Protein AF-A0A6G4XH71-F1 (afdb_monomer)

pLDDT: mean 93.02, std 7.17, range [58.5, 98.44]

Mean predicted aligned error: 3.57 Å

Secondary structure (DSSP, 8-state):
-B-SS--SPPPPPPP-SSPPPHHHHHHHHHHHTSGGGGG--TTHHHHHHHHHHHHHTGGG--HHHHHHHHHHHHHTT-SHHHHHHTT--BTTS---

Foldseek 3Di:
DFEQFDPDDDDDQDDDPDDQDPQLVVQLVVLCGGRLVVVDDPVLSVLSNLLSVLVVCPPVDDPVSVVSNVVSCLVSCVDPVSCVVVVHDYPPDDDD

Solvent-accessible surface area (backbone atoms only — not comparable to full-atom values): 5797 Å² total; per-residue (Å²): 112,39,57,82,50,25,85,65,88,71,80,81,80,80,90,64,96,64,83,81,49,73,68,45,51,53,50,51,53,53,52,45,34,26,38,44,38,70,76,56,56,82,78,43,55,61,56,52,50,51,44,44,56,57,58,71,47,57,89,73,52,49,74,67,55,51,51,48,47,51,52,51,38,47,74,57,27,73,39,73,65,37,29,45,73,72,73,46,43,53,73,87,52,84,83,126

Structure (mmCIF, N/CA/C/O backbone):
data_AF-A0A6G4XH71-F1
#
_entry.id   AF-A0A6G4XH71-F1
#
loop_
_atom_site.group_PDB
_atom_site.id
_atom_site.type_symbol
_atom_site.label_atom_id
_atom_site.label_alt_id
_atom_site.label_comp_id
_atom_site.label_asym_id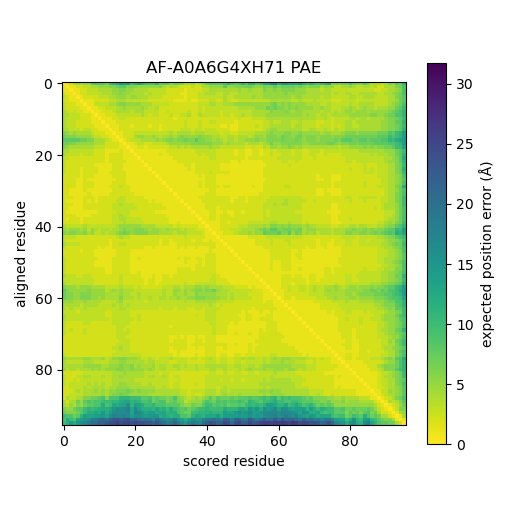
_atom_site.label_entity_id
_atom_site.label_seq_id
_atom_site.pdbx_PDB_ins_code
_atom_site.Cartn_x
_atom_site.Cartn_y
_atom_site.Cartn_z
_atom_site.occupancy
_atom_site.B_iso_or_equiv
_atom_site.auth_seq_id
_atom_site.auth_comp_id
_atom_site.auth_asym_id
_atom_site.auth_atom_id
_atom_site.pdbx_PDB_model_num
ATOM 1 N N . MET A 1 1 ? -14.864 -6.788 12.318 1.00 83.31 1 MET A N 1
ATOM 2 C CA . MET A 1 1 ? -13.502 -7.281 12.611 1.00 83.31 1 MET A CA 1
ATOM 3 C C . MET A 1 1 ? -12.945 -7.848 11.321 1.00 83.31 1 MET A C 1
ATOM 5 O O . MET A 1 1 ? -13.698 -8.530 10.635 1.00 83.31 1 MET A 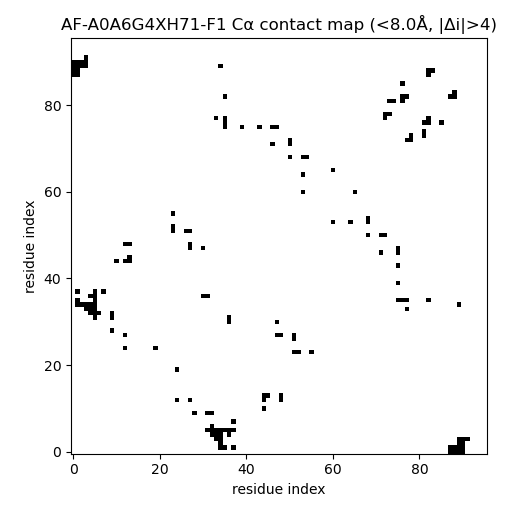O 1
ATOM 9 N N . LEU A 1 2 ? -11.710 -7.508 10.962 1.00 88.62 2 LEU A N 1
ATOM 10 C CA . LEU A 1 2 ? -11.049 -8.034 9.765 1.00 88.62 2 LEU A CA 1
ATOM 11 C C . LEU A 1 2 ? -10.155 -9.228 10.124 1.00 88.62 2 LEU A C 1
ATOM 13 O O . LEU A 1 2 ? -9.607 -9.241 11.233 1.00 88.62 2 LEU A O 1
ATOM 17 N N . PRO A 1 3 ? -9.994 -10.203 9.210 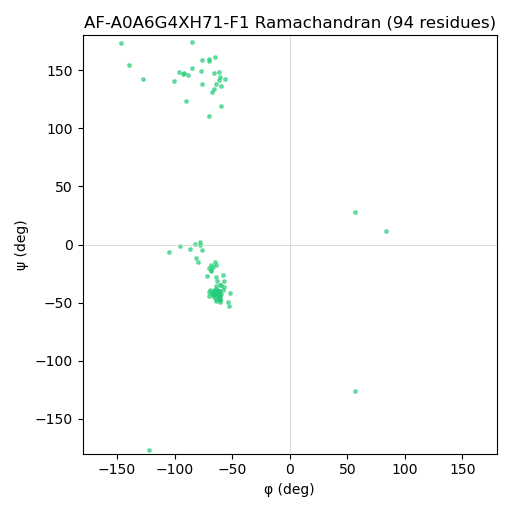1.00 90.25 3 PRO A N 1
ATOM 18 C CA . PRO A 1 3 ? -8.978 -11.237 9.357 1.00 90.25 3 PRO A CA 1
ATOM 19 C C . PRO A 1 3 ? -7.569 -10.627 9.296 1.00 90.25 3 PRO A C 1
ATOM 21 O O . PRO A 1 3 ? -7.376 -9.516 8.801 1.00 90.25 3 PRO A O 1
ATOM 24 N N . GLU A 1 4 ? -6.573 -11.363 9.789 1.00 88.25 4 GLU A N 1
ATOM 25 C CA . GLU A 1 4 ? -5.167 -10.923 9.797 1.00 88.25 4 GLU A CA 1
ATOM 26 C C . GLU A 1 4 ? -4.548 -10.844 8.402 1.00 88.25 4 GLU A C 1
ATOM 28 O O . GLU A 1 4 ? -3.577 -10.118 8.193 1.00 88.25 4 GLU A O 1
ATOM 33 N N . THR A 1 5 ? -5.112 -11.578 7.449 1.00 92.44 5 THR A N 1
ATOM 34 C CA . THR A 1 5 ? -4.672 -11.593 6.059 1.00 92.44 5 THR A CA 1
ATOM 35 C C . THR A 1 5 ? -5.866 -11.614 5.119 1.00 92.44 5 THR A C 1
ATOM 37 O O . THR A 1 5 ? -6.948 -12.083 5.477 1.00 92.44 5 THR A O 1
ATOM 40 N N . CYS A 1 6 ? -5.675 -11.123 3.901 1.00 94.69 6 CYS A N 1
ATOM 41 C CA . CYS A 1 6 ? -6.615 -11.329 2.807 1.00 94.69 6 CYS A CA 1
ATOM 42 C C . CYS A 1 6 ? -6.239 -12.605 2.041 1.00 94.69 6 CYS A C 1
ATOM 44 O O . CYS A 1 6 ? -5.108 -12.739 1.575 1.00 94.69 6 CYS A O 1
ATOM 46 N N . GLU A 1 7 ? -7.180 -13.545 1.931 1.00 94.44 7 GLU A N 1
ATOM 47 C CA . GLU A 1 7 ? -7.005 -14.802 1.179 1.00 94.44 7 GLU A CA 1
ATOM 48 C C . GLU A 1 7 ? -7.554 -14.720 -0.254 1.00 94.44 7 GLU A C 1
ATOM 50 O O . GLU A 1 7 ? -7.475 -15.687 -1.014 1.00 94.44 7 GLU A O 1
ATOM 55 N N . LEU A 1 8 ? -8.127 -13.574 -0.633 1.00 92.69 8 LEU A N 1
ATOM 56 C CA . LEU A 1 8 ? -8.599 -13.355 -1.993 1.00 92.69 8 LEU A CA 1
ATOM 57 C C . LEU A 1 8 ? -7.410 -13.339 -2.966 1.00 92.69 8 LEU A C 1
ATOM 59 O O . LEU A 1 8 ? -6.315 -12.896 -2.603 1.00 92.69 8 LEU A O 1
ATOM 63 N N . PRO A 1 9 ? -7.605 -13.805 -4.213 1.00 93.25 9 PRO A N 1
ATOM 64 C CA . PRO A 1 9 ? -6.583 -13.657 -5.234 1.00 93.25 9 PRO A CA 1
ATOM 65 C C . PRO A 1 9 ? -6.292 -12.170 -5.440 1.00 93.25 9 PRO A C 1
ATOM 67 O O . PRO A 1 9 ? -7.209 -11.354 -5.524 1.00 93.25 9 PRO A O 1
ATOM 70 N N . TYR A 1 10 ? -5.013 -11.824 -5.537 1.00 93.69 10 TYR A N 1
ATOM 71 C CA . TYR A 1 10 ? -4.599 -10.472 -5.878 1.00 93.69 10 TYR A CA 1
ATOM 72 C C . TYR A 1 10 ? -4.405 -10.334 -7.390 1.00 93.69 10 TYR A C 1
ATOM 74 O O . TYR A 1 10 ? -4.011 -11.304 -8.043 1.00 93.69 10 TYR A O 1
ATOM 82 N N . PRO A 1 11 ? -4.680 -9.152 -7.962 1.00 95.12 11 PRO A N 1
ATOM 83 C CA . PRO A 1 11 ? -4.494 -8.922 -9.385 1.00 95.12 11 PRO A CA 1
ATOM 84 C C . PRO A 1 11 ? -3.008 -8.885 -9.754 1.00 95.12 11 PRO A C 1
ATOM 86 O O . PRO A 1 11 ? -2.143 -8.574 -8.925 1.00 95.12 11 PRO A O 1
ATOM 89 N N . ASP A 1 12 ? -2.723 -9.141 -11.028 1.00 95.56 12 ASP A N 1
ATOM 90 C CA . ASP A 1 12 ? -1.408 -8.855 -11.591 1.00 95.56 12 ASP A CA 1
ATOM 91 C C . ASP A 1 12 ? -1.112 -7.346 -11.492 1.00 95.56 12 ASP A C 1
ATOM 93 O O . ASP A 1 12 ? -2.014 -6.523 -11.701 1.00 95.56 12 ASP A O 1
ATOM 97 N N . PRO A 1 13 ? 0.139 -6.946 -11.192 1.00 95.69 13 PRO A N 1
ATOM 98 C CA . PRO A 1 13 ? 0.532 -5.546 -11.247 1.00 95.69 13 PRO A CA 1
ATOM 99 C C . PRO A 1 13 ? 0.254 -4.947 -12.632 1.00 95.69 13 PRO A C 1
ATOM 101 O O . PRO A 1 13 ? 0.473 -5.616 -13.649 1.00 95.69 13 PRO A O 1
ATOM 104 N N . PRO A 1 14 ? -0.186 -3.678 -12.712 1.00 94.75 14 PRO A N 1
ATOM 105 C CA . PRO A 1 14 ? -0.492 -3.056 -13.990 1.00 94.75 14 PRO A CA 1
ATOM 106 C C . PRO A 1 14 ? 0.748 -3.002 -14.891 1.00 94.75 14 PRO A C 1
ATOM 108 O O . PRO A 1 14 ? 1.878 -2.781 -14.437 1.00 94.75 14 PRO A O 1
ATOM 111 N N . ALA A 1 15 ? 0.524 -3.186 -16.194 1.00 93.38 15 ALA A N 1
ATOM 112 C CA . ALA A 1 15 ? 1.575 -3.073 -17.194 1.00 93.38 15 ALA A CA 1
ATOM 113 C C . ALA A 1 15 ? 2.123 -1.639 -17.246 1.00 93.38 15 ALA A C 1
ATOM 115 O O . ALA A 1 15 ? 1.367 -0.667 -17.226 1.00 93.38 15 ALA A O 1
ATOM 116 N N . ARG A 1 16 ? 3.446 -1.513 -17.361 1.00 92.00 16 ARG A N 1
ATOM 117 C CA . ARG A 1 16 ? 4.151 -0.234 -17.500 1.00 92.00 16 ARG A CA 1
ATOM 118 C C . ARG A 1 16 ? 5.390 -0.408 -18.384 1.00 92.00 16 ARG A C 1
ATOM 120 O O . ARG A 1 16 ? 5.723 -1.526 -18.770 1.00 92.00 16 ARG A O 1
ATOM 127 N N . ALA A 1 17 ? 6.055 0.698 -18.720 1.00 90.44 17 ALA A N 1
ATOM 128 C CA . ALA A 1 17 ? 7.212 0.683 -19.619 1.00 90.44 17 ALA A CA 1
ATOM 129 C C . ALA A 1 17 ? 8.412 -0.095 -19.048 1.00 90.44 17 ALA A C 1
ATOM 131 O O . ALA A 1 17 ? 9.101 -0.796 -19.786 1.00 90.44 17 ALA A O 1
ATOM 132 N N . GLU A 1 18 ? 8.650 0.016 -17.740 1.00 93.38 18 GLU A N 1
ATOM 133 C CA . GLU A 1 18 ? 9.730 -0.681 -17.039 1.00 93.38 18 GLU A CA 1
ATOM 134 C C . GLU A 1 18 ? 9.205 -1.915 -16.301 1.00 93.38 18 GLU A C 1
ATOM 136 O O . GLU A 1 18 ? 8.138 -1.883 -15.690 1.00 93.38 18 GLU A O 1
ATOM 141 N N . ALA A 1 19 ? 9.961 -3.012 -16.302 1.00 94.88 19 ALA A N 1
ATOM 142 C CA . ALA A 1 19 ? 9.565 -4.200 -15.552 1.00 94.88 19 ALA A CA 1
ATOM 143 C C . ALA A 1 19 ? 9.464 -3.905 -14.043 1.00 94.88 19 ALA A C 1
ATOM 145 O O . ALA A 1 19 ? 10.179 -3.063 -13.494 1.00 94.88 19 ALA A O 1
ATOM 146 N N . TRP A 1 20 ? 8.557 -4.603 -13.364 1.00 97.38 20 TRP A N 1
ATOM 147 C CA . TRP A 1 20 ? 8.514 -4.635 -11.905 1.00 97.38 20 TRP A CA 1
ATOM 148 C C . TRP A 1 20 ? 9.746 -5.366 -11.374 1.00 97.38 20 TRP A C 1
ATOM 150 O O . TRP A 1 20 ? 10.076 -6.444 -11.864 1.00 97.38 20 TRP A O 1
ATOM 160 N N . SER A 1 21 ? 10.441 -4.778 -10.399 1.00 97.81 21 SER A N 1
ATOM 161 C CA . SER A 1 21 ? 11.539 -5.471 -9.722 1.00 97.81 21 SER A CA 1
ATOM 162 C C . SER A 1 21 ? 11.002 -6.502 -8.728 1.00 97.81 21 SER A C 1
ATOM 164 O O . SER A 1 21 ? 9.880 -6.373 -8.234 1.00 97.81 21 SER A O 1
ATOM 166 N N . ASP A 1 22 ? 11.820 -7.493 -8.371 1.00 98.06 22 ASP A N 1
ATOM 167 C CA . ASP A 1 22 ? 11.439 -8.534 -7.405 1.00 98.06 22 ASP A CA 1
ATOM 168 C C . ASP A 1 22 ? 11.010 -7.955 -6.048 1.00 98.06 22 ASP A C 1
ATOM 170 O O . ASP A 1 22 ? 10.080 -8.455 -5.415 1.00 98.06 22 ASP A O 1
ATOM 174 N N . ASP A 1 23 ? 11.658 -6.878 -5.599 1.00 98.00 23 ASP A N 1
ATOM 175 C CA . ASP A 1 23 ? 11.309 -6.210 -4.344 1.00 98.00 23 ASP A CA 1
ATOM 176 C C . ASP A 1 23 ? 9.959 -5.495 -4.436 1.00 98.00 23 ASP A C 1
ATOM 178 O O . ASP A 1 23 ? 9.156 -5.568 -3.502 1.00 98.00 23 ASP A O 1
ATOM 182 N N . GLN A 1 24 ? 9.672 -4.862 -5.576 1.00 98.44 24 GLN A N 1
ATOM 183 C CA . GLN A 1 24 ? 8.373 -4.240 -5.812 1.00 98.44 24 GLN A CA 1
ATOM 184 C C . GLN A 1 24 ? 7.263 -5.294 -5.901 1.00 98.44 24 GLN A C 1
ATOM 186 O O . GLN A 1 24 ? 6.208 -5.114 -5.299 1.00 98.44 24 GLN A O 1
ATOM 191 N N . LEU A 1 25 ? 7.508 -6.424 -6.575 1.00 98.25 25 LEU A N 1
ATOM 192 C CA . LEU A 1 25 ? 6.567 -7.547 -6.629 1.00 98.25 25 LEU A CA 1
ATOM 193 C C . LEU A 1 25 ? 6.312 -8.130 -5.235 1.00 98.25 25 LEU A C 1
ATOM 195 O O . LEU A 1 25 ? 5.167 -8.359 -4.854 1.00 98.25 25 LEU A O 1
ATOM 199 N N . ARG A 1 26 ? 7.356 -8.307 -4.421 1.00 98.31 26 ARG A N 1
ATOM 200 C CA . ARG A 1 26 ? 7.202 -8.785 -3.039 1.00 98.31 26 ARG A CA 1
ATOM 201 C C . ARG A 1 26 ? 6.363 -7.822 -2.201 1.00 98.31 26 ARG A C 1
ATOM 203 O O . ARG A 1 26 ? 5.510 -8.259 -1.424 1.00 98.31 26 ARG A O 1
ATOM 210 N N . ARG A 1 27 ? 6.585 -6.513 -2.363 1.00 98.06 27 ARG A N 1
ATOM 211 C CA . ARG A 1 27 ? 5.805 -5.477 -1.678 1.00 98.06 27 ARG A CA 1
ATOM 212 C C . ARG A 1 27 ? 4.350 -5.458 -2.144 1.00 98.06 27 ARG A C 1
ATOM 214 O O . ARG A 1 27 ? 3.470 -5.415 -1.290 1.00 98.06 27 ARG A O 1
ATOM 221 N N . TRP A 1 28 ? 4.105 -5.564 -3.450 1.00 98.19 28 TRP A N 1
ATOM 222 C CA . TRP A 1 28 ? 2.770 -5.706 -4.038 1.00 98.19 28 TRP A CA 1
ATOM 223 C C . TRP A 1 28 ? 1.996 -6.858 -3.393 1.00 98.19 28 TRP A C 1
ATOM 225 O O . TRP A 1 28 ? 0.917 -6.643 -2.845 1.00 98.19 28 TRP A O 1
ATOM 235 N N . VAL A 1 29 ? 2.589 -8.057 -3.362 1.00 97.75 29 VAL A N 1
ATOM 236 C CA . VAL A 1 29 ? 1.970 -9.245 -2.750 1.00 97.75 29 VAL A CA 1
ATOM 237 C C . VAL A 1 29 ? 1.700 -9.026 -1.263 1.00 97.75 29 VAL A C 1
ATOM 239 O O . VAL A 1 29 ? 0.611 -9.323 -0.782 1.00 97.75 29 VAL A O 1
ATOM 242 N N . THR A 1 30 ? 2.659 -8.449 -0.536 1.00 97.25 30 THR A N 1
ATOM 243 C CA . THR A 1 30 ? 2.514 -8.188 0.904 1.00 97.25 30 THR A CA 1
ATOM 244 C C . THR A 1 30 ? 1.347 -7.242 1.198 1.00 97.25 30 THR A C 1
ATOM 246 O O . THR A 1 30 ? 0.614 -7.448 2.163 1.00 97.25 30 THR A O 1
ATOM 249 N N . LEU A 1 31 ? 1.156 -6.206 0.376 1.00 97.62 31 LEU A N 1
ATOM 250 C CA . LEU A 1 31 ? 0.047 -5.263 0.526 1.00 97.62 31 LEU A CA 1
ATOM 251 C C . LEU A 1 31 ? -1.300 -5.944 0.272 1.00 97.62 31 LEU A C 1
ATOM 253 O O . LEU A 1 31 ? -2.216 -5.798 1.079 1.00 97.62 31 LEU A O 1
ATOM 257 N N . TRP A 1 32 ? -1.404 -6.739 -0.790 1.00 97.75 32 TRP A N 1
ATOM 258 C CA . TRP A 1 32 ? -2.633 -7.461 -1.110 1.00 97.75 32 TRP A CA 1
ATOM 259 C C . TRP A 1 32 ? -2.963 -8.610 -0.152 1.00 97.75 32 TRP A C 1
ATOM 261 O O . TRP A 1 32 ? -4.117 -9.007 -0.066 1.00 97.75 32 TRP A O 1
ATOM 271 N N . GLN A 1 33 ? -1.988 -9.118 0.598 1.00 96.06 33 GLN A N 1
ATOM 272 C CA . GLN A 1 33 ? -2.219 -10.090 1.670 1.00 96.06 33 GLN A CA 1
ATOM 273 C C . GLN A 1 33 ? -2.551 -9.432 3.014 1.00 96.06 33 GLN A C 1
ATOM 275 O O . GLN A 1 33 ? -2.844 -10.135 3.978 1.00 96.06 33 GLN A O 1
ATOM 280 N N . SER A 1 34 ? -2.524 -8.100 3.107 1.00 94.94 34 SER A N 1
ATOM 281 C CA . SER A 1 34 ? -2.833 -7.386 4.347 1.00 94.94 34 SER A CA 1
ATOM 282 C C . SER A 1 34 ? -4.324 -7.475 4.720 1.00 94.94 34 SER A C 1
ATOM 284 O O . SER A 1 34 ? -5.169 -7.685 3.847 1.00 94.94 34 SER A O 1
ATOM 286 N N . PRO A 1 35 ? -4.695 -7.244 5.996 1.00 94.50 35 PRO A N 1
ATOM 287 C CA . PRO A 1 35 ? -6.097 -7.156 6.411 1.00 94.50 35 PRO A CA 1
ATOM 288 C C . PRO A 1 35 ? -6.920 -6.176 5.571 1.00 94.50 35 PRO A C 1
ATOM 290 O O . PRO A 1 35 ? -8.056 -6.477 5.204 1.00 94.50 35 PRO A O 1
ATOM 293 N N . ALA A 1 36 ? -6.339 -5.013 5.258 1.00 95.69 36 ALA A N 1
ATOM 294 C CA . ALA A 1 36 ? -7.011 -3.928 4.552 1.00 95.69 36 ALA A CA 1
ATOM 295 C C . ALA A 1 36 ? -7.420 -4.323 3.127 1.00 95.69 36 ALA A C 1
ATOM 297 O O . ALA A 1 36 ? -8.439 -3.843 2.638 1.00 95.69 36 ALA A O 1
ATOM 298 N N . ALA A 1 37 ? -6.702 -5.260 2.501 1.00 97.00 37 ALA A N 1
ATOM 299 C CA . ALA A 1 37 ? -7.017 -5.739 1.160 1.00 9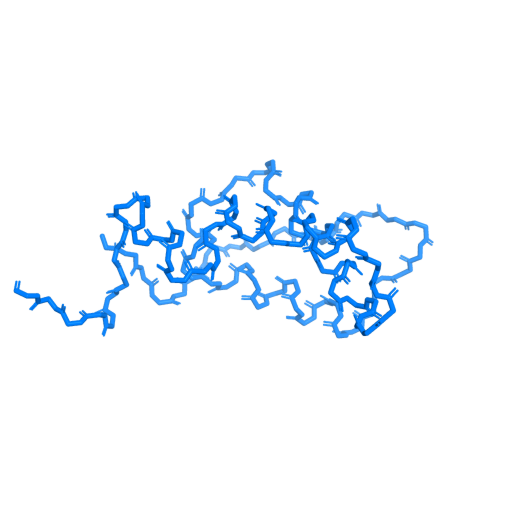7.00 37 ALA A CA 1
ATOM 300 C C . ALA A 1 37 ? -8.370 -6.464 1.057 1.00 97.00 37 ALA A C 1
ATOM 302 O O . ALA A 1 37 ? -8.932 -6.531 -0.029 1.00 97.00 37 ALA A O 1
ATOM 303 N N . ASN A 1 38 ? -8.955 -6.920 2.174 1.00 94.94 38 ASN A N 1
ATOM 304 C CA . ASN A 1 38 ? -10.335 -7.430 2.198 1.00 94.94 38 ASN A CA 1
ATOM 305 C C . ASN A 1 38 ? -11.386 -6.347 1.875 1.00 94.94 38 ASN A C 1
ATOM 307 O O . ASN A 1 38 ? -12.551 -6.670 1.653 1.00 94.94 38 ASN A O 1
ATOM 311 N N . LEU A 1 39 ? -10.997 -5.070 1.914 1.00 94.69 39 LEU A N 1
ATOM 312 C CA . LEU A 1 39 ? -11.858 -3.916 1.651 1.00 94.69 39 LEU A CA 1
ATOM 313 C C . LEU A 1 39 ? -11.605 -3.288 0.277 1.00 94.69 39 LEU A C 1
ATOM 315 O O . LEU A 1 39 ? -12.291 -2.336 -0.089 1.00 94.69 39 LEU A O 1
ATOM 319 N N . TRP A 1 40 ? -10.586 -3.759 -0.440 1.00 96.19 40 TRP A N 1
ATOM 320 C CA . TRP A 1 40 ? -10.161 -3.180 -1.706 1.00 96.19 40 TRP A CA 1
ATOM 321 C C . TRP A 1 40 ? -10.970 -3.738 -2.874 1.00 96.19 40 TRP A C 1
ATOM 323 O O . TRP A 1 40 ? -11.455 -4.867 -2.854 1.00 96.19 40 TRP A O 1
ATOM 333 N N . ASP A 1 41 ? -11.082 -2.919 -3.909 1.00 90.56 41 ASP A N 1
ATOM 334 C CA . ASP A 1 41 ? -11.706 -3.224 -5.191 1.00 90.56 41 ASP A CA 1
ATOM 335 C C . ASP A 1 41 ? -10.708 -3.022 -6.345 1.00 90.56 41 ASP A C 1
ATOM 337 O O . ASP A 1 41 ? -9.540 -2.675 -6.137 1.00 90.56 41 ASP A O 1
ATOM 341 N N . ASP A 1 42 ? -11.170 -3.195 -7.584 1.00 84.81 42 ASP A N 1
ATOM 342 C CA . ASP A 1 42 ? -10.338 -3.023 -8.782 1.00 84.81 42 ASP A CA 1
ATOM 343 C C . ASP A 1 42 ? -9.699 -1.624 -8.869 1.00 84.81 42 ASP A C 1
ATOM 345 O O . ASP A 1 42 ? -8.580 -1.474 -9.367 1.00 84.81 42 ASP A O 1
ATOM 349 N N . ALA A 1 43 ? -10.364 -0.587 -8.344 1.00 83.56 43 ALA A N 1
ATOM 350 C CA . ALA A 1 43 ? -9.836 0.777 -8.340 1.00 83.56 43 ALA A CA 1
ATOM 351 C C . ALA A 1 43 ? -8.621 0.934 -7.405 1.00 83.56 43 ALA A C 1
ATOM 353 O O . ALA A 1 43 ? -7.785 1.823 -7.601 1.00 83.56 43 ALA A O 1
ATOM 354 N N . SER A 1 44 ? -8.477 0.046 -6.421 1.00 95.94 44 SER A N 1
ATOM 355 C CA . SER A 1 44 ? -7.385 0.065 -5.447 1.00 95.94 44 SER A CA 1
ATOM 356 C C . SER A 1 44 ? -6.045 -0.357 -6.061 1.00 95.94 44 SER A C 1
ATOM 358 O O . SER A 1 44 ? -4.997 0.126 -5.630 1.00 95.94 44 SER A O 1
ATOM 360 N N . ALA A 1 45 ? -6.054 -1.171 -7.124 1.00 96.12 45 ALA A N 1
ATOM 361 C CA . ALA A 1 45 ? -4.841 -1.666 -7.781 1.00 96.12 45 ALA A CA 1
ATOM 362 C C . ALA A 1 45 ? -3.921 -0.542 -8.283 1.00 96.12 45 ALA A C 1
ATOM 364 O O . ALA A 1 45 ? -2.702 -0.618 -8.120 1.00 96.12 45 ALA A O 1
ATOM 365 N N . GLY A 1 46 ? -4.490 0.536 -8.831 1.00 95.19 46 GLY A N 1
ATOM 366 C CA . GLY A 1 46 ? -3.712 1.694 -9.279 1.00 95.19 46 GLY A CA 1
ATOM 367 C C . GLY A 1 46 ? -3.030 2.437 -8.125 1.00 95.19 46 GLY A C 1
ATOM 368 O O . GLY A 1 46 ? -1.873 2.838 -8.240 1.00 95.19 46 GLY A O 1
ATOM 369 N N . MET A 1 47 ? -3.716 2.578 -6.987 1.00 96.62 47 MET A N 1
ATOM 370 C CA . MET A 1 47 ? -3.153 3.222 -5.794 1.00 96.62 47 MET A CA 1
ATOM 371 C C . MET A 1 47 ? -2.066 2.366 -5.144 1.00 96.62 47 MET A C 1
ATOM 373 O O . MET A 1 47 ? -1.032 2.900 -4.747 1.00 96.62 47 MET A O 1
ATOM 377 N N . VAL A 1 48 ? -2.268 1.047 -5.077 1.00 98.06 48 VAL A N 1
ATOM 378 C CA . VAL A 1 48 ? -1.252 0.102 -4.594 1.00 98.06 48 VAL A CA 1
ATOM 379 C C . VAL A 1 48 ? -0.014 0.167 -5.489 1.00 98.06 48 VAL A C 1
ATOM 381 O O . VAL A 1 48 ? 1.097 0.255 -4.973 1.00 98.06 48 VAL A O 1
ATOM 384 N N . ALA A 1 49 ? -0.185 0.205 -6.815 1.00 97.19 49 ALA A N 1
ATOM 385 C CA . ALA A 1 49 ? 0.932 0.295 -7.754 1.00 97.19 49 ALA A CA 1
ATOM 386 C C . ALA A 1 49 ? 1.754 1.569 -7.527 1.00 97.19 49 ALA A C 1
ATOM 388 O O . ALA A 1 49 ? 2.971 1.494 -7.352 1.00 97.19 49 ALA A O 1
ATOM 389 N N . LEU A 1 50 ? 1.080 2.721 -7.451 1.00 96.50 50 LEU A N 1
ATOM 390 C CA . LEU A 1 50 ? 1.728 4.006 -7.203 1.00 96.50 50 LEU A CA 1
ATOM 391 C C . LEU A 1 50 ? 2.445 4.034 -5.846 1.00 96.50 50 LEU A C 1
ATOM 393 O O . LEU A 1 50 ? 3.556 4.552 -5.748 1.00 96.50 50 LEU A O 1
ATOM 397 N N . LEU A 1 51 ? 1.844 3.457 -4.801 1.00 97.69 51 LEU A N 1
ATOM 398 C CA . LEU A 1 51 ? 2.486 3.358 -3.492 1.00 97.69 51 LEU A CA 1
ATOM 399 C C . LEU A 1 51 ? 3.789 2.554 -3.570 1.00 97.69 51 LEU A C 1
ATOM 401 O O . LEU A 1 51 ? 4.813 3.025 -3.084 1.00 97.69 51 LEU A O 1
ATOM 405 N N . VAL A 1 52 ? 3.770 1.384 -4.216 1.00 97.94 52 VAL A N 1
ATOM 406 C CA . VAL A 1 52 ? 4.961 0.533 -4.375 1.00 97.94 52 VAL A CA 1
ATOM 407 C C . VAL A 1 52 ? 6.064 1.257 -5.154 1.00 97.94 52 VAL A C 1
ATOM 409 O O . VAL A 1 52 ? 7.239 1.156 -4.804 1.00 97.94 52 VAL A O 1
ATOM 412 N N . GLU A 1 53 ? 5.710 2.006 -6.199 1.00 96.75 53 GLU A N 1
ATOM 413 C CA . GLU A 1 53 ? 6.669 2.805 -6.969 1.00 96.75 53 GLU A CA 1
ATOM 414 C C . GLU A 1 53 ? 7.303 3.915 -6.133 1.00 96.75 53 GLU A C 1
ATOM 416 O O . GLU A 1 53 ? 8.524 4.073 -6.138 1.00 96.75 53 GLU A O 1
ATOM 421 N N . LEU A 1 54 ? 6.488 4.659 -5.386 1.00 97.31 54 LEU A N 1
ATOM 422 C CA . LEU A 1 54 ? 6.970 5.733 -4.525 1.00 97.31 54 LEU A CA 1
ATOM 423 C C . LEU A 1 54 ? 7.833 5.197 -3.376 1.00 97.31 54 LEU A C 1
ATOM 425 O O . LEU A 1 54 ? 8.864 5.791 -3.067 1.00 97.31 54 LEU A O 1
ATOM 429 N N . GLU A 1 55 ? 7.463 4.065 -2.772 1.00 96.62 55 GLU A N 1
ATOM 430 C CA . GLU A 1 55 ? 8.266 3.398 -1.740 1.00 96.62 55 GLU A CA 1
ATOM 431 C C . GLU A 1 55 ? 9.615 2.905 -2.293 1.00 96.62 55 GLU A C 1
ATOM 433 O O . GLU A 1 55 ? 10.632 2.997 -1.602 1.00 96.62 55 GLU A O 1
ATOM 438 N N . ALA A 1 56 ? 9.659 2.451 -3.551 1.00 96.75 56 ALA A N 1
ATOM 439 C CA . ALA A 1 56 ? 10.888 1.993 -4.201 1.00 96.75 56 ALA A CA 1
ATOM 440 C C . ALA A 1 56 ? 11.920 3.113 -4.430 1.00 96.75 56 ALA A C 1
ATOM 442 O O . ALA A 1 56 ? 13.110 2.829 -4.573 1.00 96.75 56 ALA A O 1
ATOM 443 N N . LEU A 1 57 ? 11.504 4.386 -4.412 1.00 96.19 57 LEU A N 1
ATOM 444 C CA . LEU A 1 57 ? 12.431 5.524 -4.440 1.00 96.19 57 LEU A CA 1
ATOM 445 C C . LEU A 1 57 ? 13.249 5.644 -3.142 1.00 96.19 57 LEU A C 1
ATOM 447 O O . LEU A 1 57 ? 14.281 6.322 -3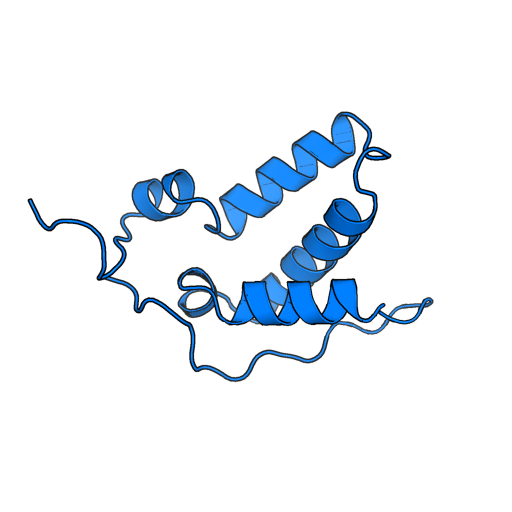.125 1.00 96.19 57 LEU A O 1
ATOM 451 N N . GLY A 1 58 ? 12.810 5.002 -2.054 1.00 94.81 58 GLY A N 1
ATOM 452 C CA . GLY A 1 58 ? 13.492 5.017 -0.765 1.00 94.81 58 GLY A CA 1
ATOM 453 C C . GLY A 1 58 ? 13.696 6.440 -0.245 1.00 94.81 58 GLY A C 1
ATOM 454 O O . GLY A 1 58 ? 12.760 7.229 -0.149 1.00 94.81 58 GLY A O 1
ATOM 455 N N . THR A 1 59 ? 14.937 6.801 0.078 1.00 95.19 59 THR A N 1
ATOM 456 C CA . THR A 1 59 ? 15.279 8.145 0.576 1.00 95.19 59 THR A CA 1
ATOM 457 C C . THR A 1 59 ? 15.312 9.224 -0.509 1.00 95.19 59 THR A C 1
ATOM 459 O O . THR A 1 59 ? 15.510 10.389 -0.179 1.00 95.19 59 THR A O 1
ATOM 462 N N . ASN A 1 60 ? 15.127 8.873 -1.787 1.00 96.75 60 ASN A N 1
ATOM 463 C CA . ASN A 1 60 ? 15.112 9.838 -2.893 1.00 96.75 60 ASN A CA 1
ATOM 464 C C . ASN A 1 60 ? 13.751 10.533 -3.073 1.00 96.75 60 ASN A C 1
ATOM 466 O O . ASN A 1 60 ? 13.599 11.359 -3.973 1.00 96.75 60 ASN A O 1
ATOM 470 N N . VAL A 1 61 ? 12.759 10.213 -2.236 1.00 96.50 61 VAL A N 1
ATOM 471 C CA . VAL A 1 61 ? 11.449 10.872 -2.258 1.00 96.50 61 VAL A CA 1
ATOM 472 C C . VAL A 1 61 ? 11.557 12.342 -1.854 1.00 96.50 61 VAL A C 1
ATOM 474 O O . VAL A 1 61 ? 12.177 12.698 -0.852 1.00 96.50 61 VAL A O 1
ATOM 477 N N . ASN A 1 62 ? 10.907 13.218 -2.616 1.00 97.44 62 ASN A N 1
ATOM 478 C CA . ASN A 1 62 ? 10.752 14.621 -2.243 1.00 97.44 62 ASN A CA 1
ATOM 479 C C . ASN A 1 62 ? 9.543 14.833 -1.304 1.00 97.44 62 ASN A C 1
ATOM 481 O O . ASN A 1 62 ? 8.756 13.922 -1.046 1.00 97.44 62 ASN A O 1
ATOM 485 N N . ALA A 1 63 ? 9.365 16.056 -0.794 1.00 97.38 63 ALA A N 1
ATOM 486 C CA . ALA A 1 63 ? 8.297 16.374 0.160 1.00 97.38 63 ALA A CA 1
ATOM 487 C C . ALA A 1 63 ? 6.873 16.142 -0.390 1.00 97.38 63 ALA A C 1
ATOM 489 O O . ALA A 1 63 ? 5.985 15.717 0.353 1.00 97.38 63 ALA A O 1
ATOM 490 N N . ALA A 1 64 ? 6.651 16.394 -1.684 1.00 97.31 64 ALA A N 1
ATOM 491 C CA . ALA A 1 64 ? 5.358 16.163 -2.323 1.00 97.31 64 ALA A CA 1
ATOM 492 C C . ALA A 1 64 ? 5.073 14.659 -2.446 1.00 97.31 64 ALA A C 1
ATOM 494 O O . ALA A 1 64 ? 3.996 14.206 -2.072 1.00 97.31 64 ALA A O 1
ATOM 495 N N . GLN A 1 65 ? 6.069 13.875 -2.864 1.00 98.00 65 GLN A N 1
ATOM 496 C CA . GLN A 1 65 ? 5.990 12.413 -2.930 1.00 98.00 65 GLN A CA 1
ATOM 497 C C . GLN A 1 65 ? 5.776 11.793 -1.547 1.00 98.00 65 GLN A C 1
ATOM 499 O O . GLN A 1 65 ? 4.941 10.911 -1.397 1.00 98.00 65 GLN A O 1
ATOM 504 N N . LEU A 1 66 ? 6.456 12.289 -0.511 1.00 97.75 66 LEU A N 1
ATOM 505 C CA . LEU A 1 66 ? 6.244 11.827 0.861 1.00 97.75 66 LEU A CA 1
ATOM 506 C C . LEU A 1 66 ? 4.823 12.127 1.363 1.00 97.75 66 LEU A C 1
ATOM 508 O O . LEU A 1 66 ? 4.226 11.314 2.068 1.00 97.75 66 LEU A O 1
ATOM 512 N N . THR A 1 67 ? 4.281 13.293 1.010 1.00 97.56 67 THR A N 1
ATOM 513 C CA . THR A 1 67 ? 2.890 13.650 1.324 1.00 97.56 67 THR A CA 1
ATOM 514 C C . THR A 1 67 ? 1.922 12.707 0.616 1.00 97.56 67 THR A C 1
ATOM 516 O O . THR A 1 67 ? 0.973 12.224 1.232 1.00 97.56 67 THR A O 1
ATOM 519 N N . GLU A 1 68 ? 2.202 12.385 -0.643 1.00 97.62 68 GLU A N 1
ATOM 520 C CA . GLU A 1 68 ? 1.383 11.474 -1.432 1.00 97.62 68 GLU A CA 1
ATOM 521 C C . GLU A 1 68 ? 1.428 10.036 -0.899 1.00 97.62 68 GLU A C 1
ATOM 523 O O . GLU A 1 68 ? 0.375 9.424 -0.737 1.00 97.62 68 GLU A O 1
ATOM 528 N N . ILE A 1 69 ? 2.604 9.531 -0.502 1.00 97.56 69 ILE A N 1
ATOM 529 C CA . ILE A 1 69 ? 2.744 8.231 0.180 1.00 97.56 69 ILE A CA 1
ATOM 530 C C . ILE A 1 69 ? 1.830 8.173 1.404 1.00 97.56 69 ILE A C 1
ATOM 532 O O . ILE A 1 69 ? 1.073 7.217 1.563 1.00 97.56 69 ILE A O 1
ATOM 536 N N . ARG A 1 70 ? 1.860 9.202 2.263 1.00 96.25 70 ARG A N 1
ATOM 537 C CA . ARG A 1 70 ? 1.005 9.262 3.460 1.00 96.25 70 ARG A CA 1
ATOM 538 C C . ARG A 1 70 ? -0.474 9.260 3.083 1.00 96.25 70 ARG A C 1
ATOM 540 O O . ARG A 1 70 ? -1.239 8.488 3.647 1.00 96.25 70 ARG A O 1
ATOM 547 N N . ARG A 1 71 ? -0.869 10.078 2.107 1.00 96.31 71 ARG A N 1
ATOM 548 C CA . ARG A 1 71 ? -2.261 10.178 1.648 1.00 96.31 71 ARG A CA 1
ATOM 549 C C . ARG A 1 71 ? -2.781 8.848 1.100 1.00 96.31 71 ARG A C 1
ATOM 551 O O . ARG A 1 71 ? -3.882 8.434 1.461 1.00 96.31 71 ARG A O 1
ATOM 558 N N . ILE A 1 72 ? -2.002 8.178 0.251 1.00 97.25 72 ILE A N 1
ATOM 559 C CA . ILE A 1 72 ? -2.358 6.868 -0.305 1.00 97.25 72 ILE A CA 1
ATOM 560 C C . ILE A 1 72 ? -2.425 5.826 0.812 1.00 97.25 72 ILE A C 1
ATOM 562 O O . ILE A 1 72 ? -3.383 5.063 0.864 1.00 97.25 72 ILE A O 1
ATOM 566 N N . SER A 1 73 ? -1.467 5.840 1.743 1.00 96.56 73 SER A N 1
ATOM 567 C CA . SER A 1 73 ? -1.441 4.906 2.876 1.00 96.56 73 SER A CA 1
ATOM 568 C C . SER A 1 73 ? -2.690 5.017 3.757 1.00 96.56 73 SER A C 1
ATOM 570 O O . SER A 1 73 ? -3.271 4.008 4.152 1.00 96.56 73 SER A O 1
ATOM 572 N N . GLU A 1 74 ? -3.134 6.242 4.036 1.00 96.38 74 GLU A N 1
ATOM 573 C CA . GLU A 1 74 ? -4.375 6.492 4.774 1.00 96.38 74 GLU A CA 1
ATOM 574 C C . GLU A 1 74 ? -5.605 6.059 3.965 1.00 96.38 74 GLU A C 1
ATOM 576 O O . GLU A 1 74 ? -6.493 5.405 4.498 1.00 96.38 74 GLU A O 1
ATOM 581 N N . THR A 1 75 ? -5.636 6.350 2.660 1.00 96.00 75 THR A N 1
ATOM 582 C CA . THR A 1 75 ? -6.758 5.972 1.777 1.00 96.00 75 THR A CA 1
ATOM 583 C C . THR A 1 75 ? -6.910 4.454 1.662 1.00 96.00 75 THR A C 1
ATOM 585 O O . THR A 1 75 ? -8.024 3.941 1.691 1.00 96.00 75 THR A O 1
ATOM 588 N N . LEU A 1 76 ? -5.794 3.727 1.565 1.00 97.12 76 LEU A N 1
ATOM 589 C CA . LEU A 1 76 ? -5.766 2.265 1.493 1.00 97.12 76 LEU A CA 1
ATOM 590 C C . LEU A 1 76 ? -5.962 1.588 2.857 1.00 97.12 76 LEU A C 1
ATOM 592 O O . LEU A 1 76 ? -5.968 0.360 2.919 1.00 97.12 76 LEU A O 1
ATOM 596 N N . LEU A 1 77 ? -6.116 2.358 3.941 1.00 96.38 77 LEU A N 1
ATOM 597 C CA . LEU A 1 77 ? -6.290 1.863 5.310 1.00 96.38 77 LEU A CA 1
ATOM 598 C C . LEU A 1 77 ? -5.152 0.943 5.788 1.00 96.38 77 LEU A C 1
ATOM 600 O O . LEU A 1 77 ? -5.356 0.078 6.638 1.00 96.38 77 LEU A O 1
ATOM 604 N N . ILE A 1 78 ? -3.938 1.113 5.256 1.00 92.94 78 ILE A N 1
ATOM 605 C CA . ILE A 1 78 ? -2.802 0.240 5.596 1.00 92.94 78 ILE A CA 1
ATOM 606 C C . ILE A 1 78 ? -2.148 0.599 6.934 1.00 92.94 78 ILE A C 1
ATOM 608 O O . ILE A 1 78 ? -1.374 -0.192 7.474 1.00 92.94 78 ILE A O 1
ATOM 612 N N . THR A 1 79 ? -2.440 1.780 7.486 1.00 90.06 79 THR A N 1
ATOM 613 C CA . THR A 1 79 ? -1.993 2.167 8.829 1.00 90.06 79 THR A CA 1
ATOM 614 C C . THR A 1 79 ? -3.018 1.712 9.869 1.00 90.06 79 THR A C 1
ATOM 616 O O . THR A 1 79 ? -4.225 1.735 9.630 1.00 90.06 79 THR A O 1
ATOM 619 N N . SER A 1 80 ? -2.557 1.322 11.062 1.00 84.06 80 SER A N 1
ATOM 620 C CA . SER A 1 80 ? -3.460 0.950 12.163 1.00 84.06 80 SER A CA 1
ATOM 621 C C . SER A 1 80 ? -4.397 2.095 12.558 1.00 84.06 80 SER A C 1
ATOM 623 O O . SER A 1 80 ? -5.553 1.851 12.891 1.00 84.06 80 SER A O 1
ATOM 625 N N . GLY A 1 81 ? -3.917 3.341 12.479 1.00 88.94 81 GLY A N 1
ATOM 626 C CA . GLY A 1 81 ? -4.714 4.542 12.724 1.00 88.94 81 GLY A CA 1
ATOM 627 C C . GLY A 1 81 ? -5.844 4.715 11.7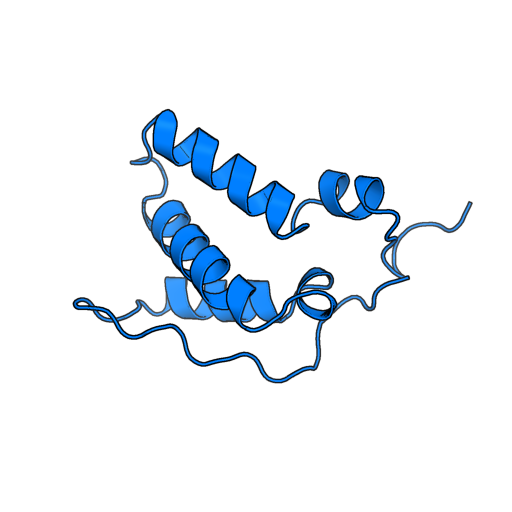10 1.00 88.94 81 GLY A C 1
ATOM 628 O O . GLY A 1 81 ? -6.988 4.890 12.121 1.00 88.94 81 GLY A O 1
ATOM 629 N N . ALA A 1 82 ? -5.548 4.600 10.411 1.00 93.06 82 ALA A N 1
ATOM 630 C CA . ALA A 1 82 ? -6.552 4.683 9.351 1.00 93.06 82 ALA A CA 1
ATOM 631 C C . ALA A 1 82 ? -7.605 3.577 9.486 1.00 93.06 82 ALA A C 1
ATOM 633 O O . ALA A 1 82 ? -8.808 3.835 9.430 1.00 93.06 82 ALA A O 1
ATOM 634 N N . LEU A 1 83 ? -7.149 2.346 9.736 1.00 91.50 83 LEU A N 1
ATOM 635 C CA . LEU A 1 83 ? -8.015 1.183 9.889 1.00 91.50 83 LEU A CA 1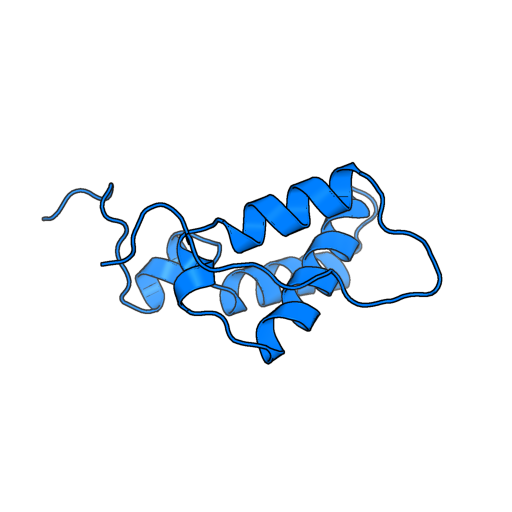
ATOM 636 C C . LEU A 1 83 ? -8.977 1.346 11.080 1.00 91.50 83 LEU A C 1
ATOM 638 O O . LEU A 1 83 ? -10.182 1.135 10.934 1.00 91.50 83 LEU A O 1
ATOM 642 N N . ALA A 1 84 ? -8.459 1.799 12.228 1.00 91.31 84 ALA A N 1
ATOM 643 C CA . ALA A 1 84 ? -9.261 2.106 13.411 1.00 91.31 84 ALA A CA 1
ATOM 644 C C . ALA A 1 84 ? -10.238 3.267 13.168 1.00 91.31 84 ALA A C 1
ATOM 646 O O . ALA A 1 84 ? -11.402 3.182 13.557 1.00 91.31 84 ALA A O 1
ATOM 647 N N . ALA A 1 85 ? -9.791 4.340 12.507 1.00 92.62 85 ALA A N 1
ATOM 648 C CA . ALA A 1 85 ? -10.623 5.503 12.193 1.00 92.62 85 ALA A CA 1
ATOM 649 C C . ALA A 1 85 ? -11.791 5.156 11.256 1.00 92.62 85 ALA A C 1
ATOM 651 O O . ALA A 1 85 ? -12.870 5.733 11.377 1.00 92.62 85 ALA A O 1
ATOM 652 N N . ALA A 1 86 ? -11.604 4.174 10.371 1.00 92.81 86 ALA A N 1
ATOM 653 C CA . ALA A 1 86 ? -12.656 3.618 9.525 1.00 92.81 86 ALA A CA 1
ATOM 654 C C . ALA A 1 86 ? -13.594 2.632 10.261 1.00 92.81 86 ALA A C 1
ATOM 656 O O . ALA A 1 86 ? -14.506 2.080 9.650 1.00 92.81 86 ALA A O 1
ATOM 657 N N . GLY A 1 87 ? -13.402 2.415 11.569 1.00 92.44 87 GLY A N 1
ATOM 658 C CA . GLY A 1 87 ? -14.251 1.555 12.399 1.00 92.44 87 GLY A CA 1
ATOM 659 C C . GLY A 1 87 ? -13.904 0.067 12.331 1.00 92.44 87 GLY A C 1
ATOM 660 O O . GLY A 1 87 ? -14.669 -0.768 12.820 1.00 92.44 87 GLY A O 1
ATOM 661 N N . TYR A 1 88 ? -12.761 -0.289 11.744 1.00 91.25 88 TYR A N 1
ATOM 662 C CA . TYR A 1 88 ? -12.290 -1.666 11.702 1.00 91.25 88 TYR A CA 1
ATOM 663 C C . TYR A 1 88 ? -11.359 -1.963 12.879 1.00 91.25 88 TYR A C 1
ATOM 665 O O . TYR A 1 88 ? -10.589 -1.127 13.341 1.00 91.25 88 TYR A O 1
ATOM 673 N N . ALA A 1 89 ? -11.417 -3.206 13.342 1.00 85.25 89 ALA A N 1
ATOM 674 C CA . ALA A 1 89 ? -10.490 -3.764 14.314 1.00 85.25 89 ALA A CA 1
ATOM 675 C C . ALA A 1 89 ? -9.917 -5.065 13.752 1.00 85.25 89 ALA A C 1
ATOM 677 O O . ALA A 1 89 ? -10.646 -5.826 13.096 1.00 85.25 89 ALA A O 1
ATOM 678 N N . LEU A 1 90 ? -8.634 -5.311 14.011 1.00 79.81 90 LEU A N 1
ATOM 679 C CA . LEU A 1 90 ? -7.991 -6.589 13.710 1.00 79.81 90 LEU A CA 1
ATOM 680 C C . LEU A 1 90 ? -8.379 -7.627 14.761 1.00 79.81 90 LEU A C 1
ATOM 682 O O . LEU A 1 90 ? -8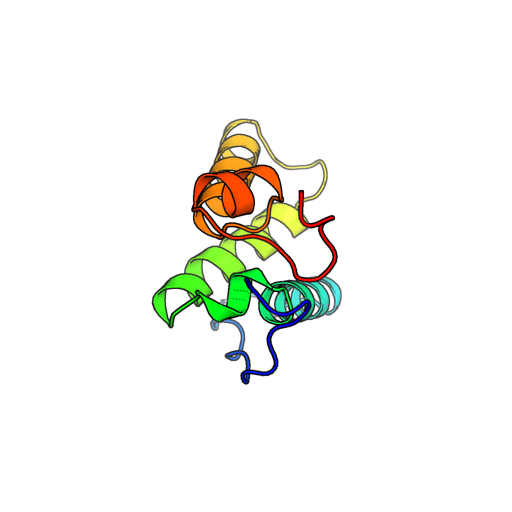.569 -7.284 15.927 1.00 79.81 90 LEU A O 1
ATOM 686 N N . SER A 1 91 ? -8.448 -8.897 14.368 1.00 76.12 91 SER A N 1
ATOM 687 C CA . SER A 1 91 ? -8.684 -10.013 15.297 1.00 76.12 91 SER A CA 1
ATOM 688 C C . SER A 1 91 ? -7.651 -10.112 16.419 1.00 76.12 91 SER A C 1
ATOM 690 O O . SER A 1 91 ? -7.958 -10.621 17.492 1.00 76.12 91 SER A O 1
ATOM 692 N N . THR A 1 92 ? -6.438 -9.609 16.189 1.00 73.31 92 THR A N 1
ATOM 693 C CA . THR A 1 92 ? -5.346 -9.583 17.172 1.00 73.31 92 THR A CA 1
ATOM 694 C C . THR A 1 92 ? -5.442 -8.439 18.171 1.00 73.31 92 THR A C 1
ATOM 696 O O . THR A 1 92 ? -4.686 -8.417 19.144 1.00 73.31 92 THR A O 1
ATOM 699 N N . TRP A 1 93 ? -6.316 -7.456 17.943 1.00 74.75 93 TRP A N 1
ATOM 700 C CA . TRP A 1 93 ? -6.442 -6.331 18.860 1.00 74.75 93 TRP A CA 1
ATOM 701 C C . TRP A 1 93 ? -7.210 -6.758 20.111 1.00 74.75 93 TRP A C 1
ATOM 703 O O . TRP A 1 93 ? -8.211 -7.467 19.998 1.00 74.75 93 TRP A O 1
ATOM 713 N N . PRO A 1 94 ? -6.770 -6.331 21.309 1.00 70.94 94 PRO A N 1
ATOM 714 C CA . PRO A 1 94 ? -7.485 -6.648 22.533 1.00 70.94 94 PRO A CA 1
ATOM 715 C C . PRO A 1 94 ? -8.905 -6.079 22.451 1.00 70.94 94 PRO A C 1
ATOM 717 O O . PRO A 1 94 ? -9.094 -4.870 22.317 1.00 70.94 94 PRO A O 1
ATOM 720 N N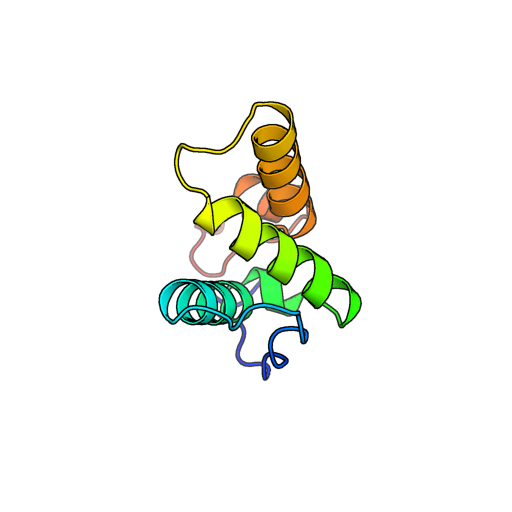 . THR A 1 95 ? -9.905 -6.957 22.519 1.00 67.00 95 THR A N 1
ATOM 721 C CA . THR A 1 95 ? -11.303 -6.560 22.691 1.00 67.00 95 THR A CA 1
ATOM 722 C C . THR A 1 95 ? -11.471 -6.033 24.110 1.00 67.00 95 THR A C 1
ATOM 724 O O . THR A 1 95 ? -11.336 -6.801 25.064 1.00 67.00 95 THR A O 1
ATOM 727 N N . SER A 1 96 ? -11.698 -4.725 24.234 1.00 58.50 96 SER A N 1
ATOM 728 C CA . SER A 1 96 ? -12.081 -4.053 25.482 1.00 58.50 96 SER A CA 1
ATOM 729 C C . SER A 1 96 ? -13.430 -4.529 25.999 1.00 58.50 96 SER A C 1
ATOM 731 O O . SER A 1 96 ? -14.334 -4.669 25.140 1.00 58.50 96 SER A O 1
#

Radius of gyration: 14.04 Å; Cα contacts (8 Å, |Δi|>4): 85; chains: 1; bounding box: 30×31×45 Å

Sequence (96 aa):
MLPETCELPYPDPPARAEAWSDDQLRRWVTLWQSPAANLWDDASAGMVALLVELEALGTNVNAAQLTEIRRISETLLITSGALAAAGYALSTWPTS

Organism: NCBI:txid1775132